Protein AF-A0A949CLM5-F1 (afdb_monomer)

Mean predicted aligned error: 12.23 Å

Foldseek 3Di:
DDDDDDPPDDDDDDDDADDPDPFFHWDAAPVRDIDTDGPPDDPLVVVCSVDPPNPRDPDDD

Solvent-accessible surface area (backbone atoms only — not comparable to full-atom values): 4455 Å² total; per-residue (Å²): 141,88,85,90,88,61,98,86,57,88,80,89,75,87,85,74,95,80,54,94,53,90,64,34,40,80,44,76,47,99,86,72,50,73,48,80,43,52,72,82,59,56,67,68,57,59,51,40,76,71,41,89,70,79,79,61,81,80,73,92,127

Secondary structure (DSSP, 8-state):
---S--SSS----------SSTTEEEEE-TTS-EEEEETT--HHHHHHHH-SS--S-----

Sequence (61 aa):
SREGRSTSLPTYAVVTSRSYHSGGVNILKMDGSVHFLASSIDRTVWHSLGSRAGGEVVGDH

Structure (mmCIF, N/CA/C/O backbone):
data_AF-A0A949CLM5-F1
#
_entry.id   AF-A0A949CLM5-F1
#
loop_
_atom_site.group_PDB
_atom_site.id
_atom_site.type_symbol
_atom_site.label_atom_id
_atom_site.label_alt_id
_atom_site.label_comp_id
_atom_site.label_asym_id
_atom_site.label_entity_id
_atom_site.label_seq_id
_atom_site.pdbx_PDB_ins_code
_atom_site.Cartn_x
_atom_site.Cartn_y
_atom_site.Cartn_z
_atom_site.occupancy
_atom_site.B_iso_or_equiv
_atom_site.auth_seq_id
_atom_site.auth_comp_id
_atom_site.auth_asym_id
_atom_site.auth_atom_id
_atom_site.pdbx_PDB_model_num
ATOM 1 N N . SER A 1 1 ? -3.686 10.573 -17.358 1.00 54.16 1 SER A N 1
ATOM 2 C CA . SER A 1 1 ? -2.394 11.220 -17.074 1.00 54.16 1 SER A CA 1
ATOM 3 C C . SER A 1 1 ? -2.357 12.544 -17.810 1.00 54.16 1 SER A C 1
ATOM 5 O O . SER A 1 1 ? 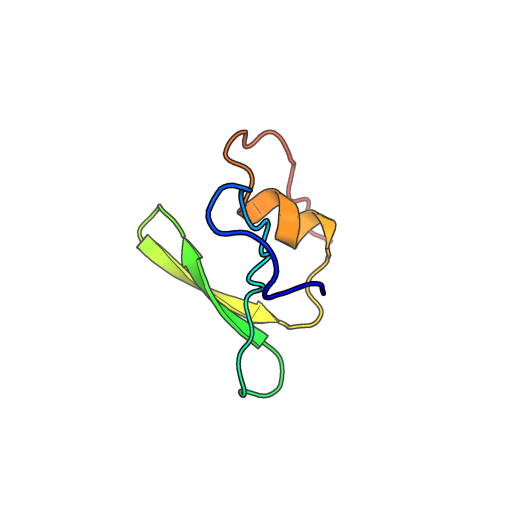-2.579 12.548 -19.017 1.00 54.16 1 SER A O 1
ATOM 7 N N . ARG A 1 2 ? -2.234 13.664 -17.095 1.00 54.81 2 ARG A N 1
ATOM 8 C CA . ARG A 1 2 ? -2.198 15.007 -17.687 1.00 54.81 2 ARG A CA 1
ATOM 9 C C . ARG A 1 2 ? -1.299 15.879 -16.808 1.00 54.81 2 ARG A C 1
ATOM 11 O O . ARG A 1 2 ? -1.783 16.605 -15.951 1.00 54.81 2 ARG A O 1
ATOM 18 N N . GLU A 1 3 ? 0.008 15.725 -16.970 1.00 59.41 3 GLU A N 1
ATOM 19 C CA . GLU A 1 3 ? 1.005 16.532 -16.263 1.00 59.41 3 GLU A CA 1
ATOM 20 C C . GLU A 1 3 ? 1.401 17.752 -17.114 1.00 59.41 3 GLU A C 1
ATOM 22 O O . GLU A 1 3 ? 1.565 17.635 -18.329 1.00 59.41 3 GLU A O 1
ATOM 27 N N . GLY A 1 4 ? 1.538 18.926 -16.479 1.00 59.44 4 GLY A N 1
ATOM 28 C CA . GLY A 1 4 ? 2.329 20.041 -17.023 1.00 59.44 4 GLY A CA 1
ATOM 29 C C . GLY A 1 4 ? 1.617 21.269 -17.616 1.00 59.44 4 GLY A C 1
ATOM 30 O O . GLY A 1 4 ? 2.211 21.918 -18.474 1.00 59.44 4 GLY A O 1
ATOM 31 N N . ARG A 1 5 ? 0.391 21.646 -17.211 1.00 58.31 5 ARG A N 1
ATOM 32 C CA . ARG A 1 5 ? -0.230 22.922 -17.660 1.00 58.31 5 ARG A CA 1
ATOM 33 C C . ARG A 1 5 ? -1.083 23.621 -16.590 1.00 58.31 5 ARG A C 1
ATOM 35 O O . ARG A 1 5 ? -2.298 23.647 -16.732 1.00 58.31 5 ARG A O 1
ATOM 42 N N . SER A 1 6 ? -0.472 24.168 -15.536 1.00 56.53 6 SER A N 1
ATOM 43 C CA . SER A 1 6 ? -0.928 25.384 -14.818 1.00 56.53 6 SER A CA 1
ATOM 44 C C . SER A 1 6 ? -0.228 25.510 -13.459 1.00 56.53 6 SER A C 1
ATOM 46 O O . SER A 1 6 ? -0.253 24.576 -12.665 1.00 56.53 6 SER A O 1
ATOM 48 N N . THR A 1 7 ? 0.350 26.679 -13.173 1.00 63.59 7 THR A N 1
ATOM 49 C CA . TH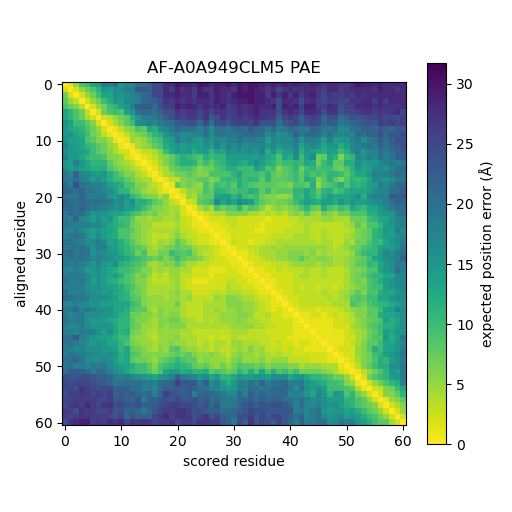R A 1 7 ? 0.985 27.033 -11.888 1.00 63.59 7 THR A CA 1
ATOM 50 C C . THR A 1 7 ? -0.036 27.275 -10.763 1.00 63.59 7 THR A C 1
ATOM 52 O O . THR A 1 7 ? 0.344 27.332 -9.600 1.00 63.59 7 THR A O 1
ATOM 55 N N . SER A 1 8 ? -1.329 27.428 -11.089 1.00 71.06 8 SER A N 1
ATOM 56 C CA . SER A 1 8 ? -2.391 27.778 -10.128 1.00 71.06 8 SER A CA 1
ATOM 57 C C . SER A 1 8 ? -3.454 26.698 -9.918 1.00 71.06 8 SER A C 1
ATOM 59 O O . SER A 1 8 ? -4.322 26.869 -9.063 1.00 71.06 8 SER A O 1
ATOM 61 N N . LEU A 1 9 ? -3.425 25.599 -10.681 1.00 69.94 9 LEU A N 1
ATOM 62 C CA . LEU A 1 9 ? -4.417 24.530 -10.552 1.00 69.94 9 LEU A CA 1
ATOM 63 C C . LEU A 1 9 ? -3.822 23.332 -9.803 1.00 69.94 9 LEU A C 1
ATOM 65 O O . LEU A 1 9 ? -2.718 22.895 -10.141 1.00 69.94 9 LEU A O 1
ATOM 69 N N . PRO A 1 10 ? -4.540 22.766 -8.815 1.00 66.06 10 PRO A N 1
ATOM 70 C CA . PRO A 1 10 ? -4.072 21.581 -8.116 1.00 66.06 10 PRO A CA 1
ATOM 71 C C . PRO A 1 10 ? -3.919 20.421 -9.105 1.00 66.06 10 PRO A C 1
ATOM 73 O O . PRO A 1 10 ? -4.851 20.055 -9.824 1.00 66.06 10 PRO A O 1
ATOM 76 N N . THR A 1 11 ? -2.722 19.837 -9.139 1.00 67.62 11 THR A N 1
ATOM 77 C CA . THR A 1 11 ? -2.478 18.586 -9.859 1.00 67.62 11 THR A CA 1
ATOM 78 C C . THR A 1 11 ? -2.917 17.434 -8.968 1.00 67.62 11 THR A C 1
ATOM 80 O O . THR A 1 11 ? -2.317 17.182 -7.926 1.00 67.62 11 THR A O 1
ATOM 83 N N . TYR A 1 12 ? -3.957 16.718 -9.385 1.00 71.56 12 TYR A N 1
ATOM 84 C CA . TYR A 1 12 ? -4.342 15.462 -8.752 1.00 71.56 12 TYR A CA 1
ATOM 85 C C . TYR A 1 12 ? -3.499 14.331 -9.345 1.00 71.56 12 TYR A C 1
ATOM 87 O O . TYR A 1 12 ? -3.740 13.889 -10.470 1.00 71.56 12 TYR A O 1
ATOM 95 N N . ALA A 1 13 ? -2.496 13.877 -8.595 1.00 64.81 13 ALA A N 1
ATOM 96 C CA . ALA A 1 13 ? -1.705 12.699 -8.927 1.00 64.81 13 ALA A CA 1
ATOM 97 C C . ALA A 1 13 ? -2.089 11.542 -7.999 1.00 64.81 13 ALA A C 1
ATOM 99 O O . ALA A 1 13 ? -2.104 11.688 -6.779 1.00 64.81 13 ALA A O 1
ATOM 100 N N . VAL A 1 14 ? -2.383 10.379 -8.583 1.00 63.31 14 VAL A N 1
ATOM 101 C CA . VAL A 1 14 ? -2.535 9.129 -7.832 1.00 63.31 14 VAL A CA 1
ATOM 102 C C . VAL A 1 14 ? -1.202 8.398 -7.905 1.00 63.31 14 VAL A C 1
ATOM 104 O O . VAL A 1 14 ? -0.853 7.833 -8.942 1.00 63.31 14 VAL A O 1
ATOM 107 N N . VAL A 1 15 ? -0.443 8.429 -6.811 1.00 69.88 15 VAL A N 1
ATOM 108 C CA . VAL A 1 15 ? 0.797 7.658 -6.683 1.00 69.88 15 VAL A CA 1
ATOM 109 C C . VAL A 1 15 ? 0.437 6.289 -6.121 1.00 69.88 15 VAL A C 1
ATOM 111 O O . VAL A 1 15 ? 0.146 6.136 -4.940 1.00 69.88 15 VAL A O 1
ATOM 114 N N . THR A 1 16 ? 0.402 5.287 -6.992 1.00 66.94 16 THR A N 1
ATOM 115 C CA . THR A 1 16 ? 0.128 3.897 -6.608 1.00 66.94 16 THR A CA 1
ATOM 116 C C . THR A 1 16 ? 1.377 3.245 -6.008 1.00 66.94 16 THR A C 1
ATOM 118 O O . THR A 1 16 ? 2.476 3.496 -6.509 1.00 66.94 16 THR A O 1
ATOM 121 N N . SER A 1 17 ? 1.231 2.348 -5.027 1.00 67.81 17 SER A N 1
ATOM 122 C CA . SER A 1 17 ? 2.343 1.507 -4.549 1.00 67.81 17 SER A CA 1
ATOM 123 C C . SER A 1 17 ? 2.838 0.589 -5.668 1.00 67.81 17 SER A C 1
ATOM 125 O O . SER A 1 17 ? 2.074 -0.212 -6.202 1.00 67.81 17 SER A O 1
ATOM 127 N N . ARG A 1 18 ? 4.113 0.720 -6.051 1.00 66.94 18 ARG A N 1
ATOM 128 C CA . ARG A 1 18 ? 4.756 -0.078 -7.107 1.00 66.94 18 ARG A CA 1
ATOM 129 C C . ARG A 1 18 ? 6.139 -0.516 -6.639 1.00 66.94 18 ARG A C 1
ATOM 131 O O . ARG A 1 18 ? 6.883 0.298 -6.101 1.00 66.94 18 ARG A O 1
ATOM 138 N N . SER A 1 19 ? 6.482 -1.777 -6.873 1.00 70.44 19 SER A N 1
ATOM 139 C CA . SER A 1 19 ? 7.815 -2.339 -6.636 1.00 70.44 19 SER A CA 1
ATOM 140 C C . SER A 1 19 ? 8.305 -3.003 -7.917 1.00 70.44 19 SER A C 1
ATOM 142 O O . SER A 1 19 ? 7.504 -3.550 -8.672 1.00 70.44 19 SER A O 1
ATOM 144 N N . TYR A 1 20 ? 9.616 -2.962 -8.157 1.00 70.38 20 TYR A N 1
ATOM 145 C CA . TYR A 1 20 ? 10.257 -3.732 -9.230 1.00 70.38 20 TYR A CA 1
ATOM 146 C C . TYR A 1 20 ? 10.444 -5.210 -8.858 1.00 70.38 20 TYR A C 1
ATOM 148 O O . TYR A 1 20 ? 10.861 -6.008 -9.693 1.00 70.38 20 TYR A O 1
ATOM 156 N N . HIS A 1 21 ? 10.149 -5.583 -7.609 1.00 63.75 21 HIS A N 1
ATOM 157 C CA . HIS A 1 21 ? 10.158 -6.972 -7.181 1.00 63.75 21 HIS A CA 1
ATOM 158 C C . HIS A 1 21 ? 8.970 -7.727 -7.784 1.00 63.75 21 HIS A C 1
ATOM 160 O O . HIS A 1 21 ? 7.832 -7.254 -7.748 1.00 63.75 21 HIS A O 1
ATOM 166 N N . SER A 1 22 ? 9.230 -8.916 -8.324 1.00 68.62 22 SER A N 1
ATOM 167 C CA . SER A 1 22 ? 8.190 -9.781 -8.869 1.00 68.62 22 SER A CA 1
ATOM 168 C C . SER A 1 22 ? 7.226 -10.206 -7.763 1.00 68.62 22 SER A C 1
ATOM 170 O O . SER A 1 22 ? 7.634 -10.846 -6.798 1.00 68.62 22 SER A O 1
ATOM 172 N N . GLY A 1 23 ? 5.945 -9.879 -7.924 1.00 76.50 23 GLY A N 1
ATOM 173 C CA . GLY A 1 23 ? 4.866 -10.473 -7.138 1.00 76.50 23 GLY A CA 1
ATOM 174 C C . GLY A 1 23 ? 4.282 -9.613 -6.023 1.00 76.50 23 GLY A C 1
ATOM 175 O O . GLY A 1 23 ? 3.243 -10.005 -5.507 1.00 76.50 23 GLY A O 1
ATOM 176 N N . GLY A 1 24 ? 4.847 -8.452 -5.666 1.00 85.81 24 GLY A N 1
ATOM 177 C CA . GLY A 1 24 ? 4.245 -7.625 -4.611 1.00 85.81 24 GLY A CA 1
ATOM 178 C C . GLY A 1 24 ? 5.043 -6.414 -4.135 1.00 85.81 24 GLY A C 1
ATOM 179 O O . GLY A 1 24 ? 6.103 -6.079 -4.666 1.00 85.81 24 GLY A O 1
ATOM 180 N N . VAL A 1 25 ? 4.509 -5.744 -3.114 1.00 85.19 25 VAL A N 1
ATOM 181 C CA . VAL A 1 25 ? 5.066 -4.542 -2.476 1.00 85.19 25 VAL A CA 1
ATOM 182 C C . VAL A 1 25 ? 5.136 -4.731 -0.958 1.00 85.19 25 VAL A C 1
ATOM 184 O O . VAL A 1 25 ? 4.254 -5.345 -0.366 1.00 85.19 25 VAL A O 1
ATOM 187 N N . ASN A 1 26 ? 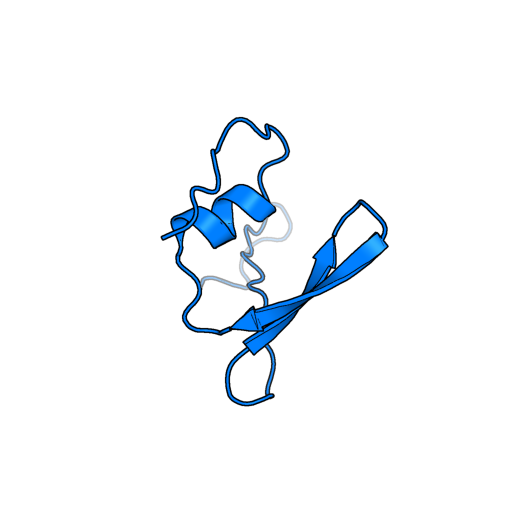6.162 -4.177 -0.310 1.00 87.62 26 ASN A N 1
ATOM 188 C CA . ASN A 1 26 ? 6.175 -4.059 1.150 1.00 87.62 26 ASN A CA 1
ATOM 189 C C . ASN A 1 26 ? 5.427 -2.784 1.549 1.00 87.62 26 ASN A C 1
ATOM 191 O O . ASN A 1 26 ? 5.691 -1.721 0.982 1.00 87.62 26 ASN A O 1
ATOM 195 N N . ILE A 1 27 ? 4.518 -2.884 2.515 1.00 86.44 27 ILE A N 1
ATOM 196 C CA . ILE A 1 27 ? 3.791 -1.744 3.077 1.00 86.44 27 ILE A CA 1
ATOM 197 C C . ILE A 1 27 ? 4.112 -1.577 4.560 1.00 86.44 27 ILE A C 1
ATOM 199 O O . ILE A 1 27 ? 4.307 -2.559 5.272 1.00 86.44 27 ILE A O 1
ATOM 203 N N . LEU A 1 28 ? 4.130 -0.326 5.017 1.00 86.00 28 LEU A N 1
ATOM 204 C CA . LEU A 1 28 ? 4.157 0.035 6.431 1.00 86.00 28 LEU A CA 1
ATOM 205 C C . LEU A 1 28 ? 2.756 0.499 6.831 1.00 86.00 28 LEU A C 1
ATOM 207 O O . LEU A 1 28 ? 2.198 1.402 6.202 1.00 86.00 28 LEU A O 1
ATOM 211 N N . LYS A 1 29 ? 2.196 -0.105 7.874 1.00 84.19 29 LYS A N 1
ATOM 212 C CA . LYS A 1 29 ? 0.940 0.330 8.485 1.00 84.19 29 LYS A CA 1
ATOM 213 C C . LYS A 1 29 ? 1.214 1.370 9.576 1.00 84.19 29 LYS A C 1
ATOM 215 O O . LYS A 1 29 ? 2.312 1.462 10.118 1.00 84.19 29 LYS A O 1
ATOM 220 N N . MET A 1 30 ? 0.195 2.158 9.918 1.00 81.06 30 MET A N 1
ATOM 221 C CA . MET A 1 30 ? 0.303 3.224 10.931 1.00 81.06 30 MET A CA 1
ATOM 222 C C . MET A 1 30 ? 0.526 2.702 12.363 1.00 81.06 30 MET A C 1
ATOM 224 O O . MET A 1 30 ? 0.870 3.479 13.245 1.00 81.06 30 MET A O 1
ATOM 228 N N . ASP A 1 31 ? 0.357 1.398 12.590 1.00 83.50 31 ASP A N 1
ATOM 229 C CA . ASP A 1 31 ? 0.710 0.692 13.830 1.00 83.50 31 ASP A CA 1
ATOM 230 C C . ASP A 1 31 ? 2.202 0.288 13.889 1.00 83.50 31 ASP A C 1
ATOM 232 O O . ASP A 1 31 ? 2.641 -0.314 14.866 1.00 83.50 31 ASP A O 1
ATOM 236 N N . GLY A 1 32 ? 2.990 0.617 12.858 1.00 83.44 32 GLY A N 1
ATOM 237 C CA . GLY A 1 32 ? 4.412 0.289 12.756 1.00 83.44 32 GLY A CA 1
ATOM 238 C C . GLY 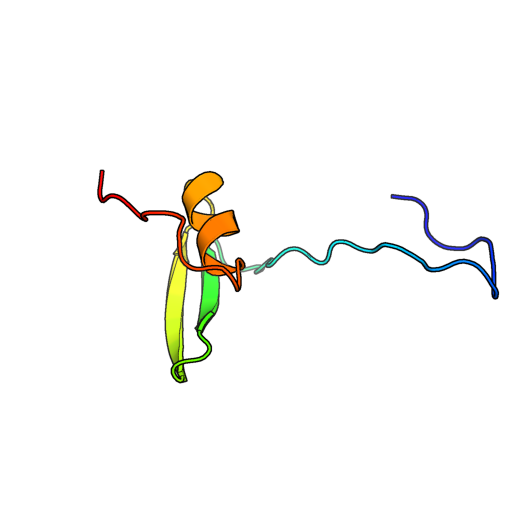A 1 32 ? 4.705 -1.104 12.192 1.00 83.44 32 GLY A C 1
ATOM 239 O O . GLY A 1 32 ? 5.873 -1.453 12.021 1.00 83.44 32 GLY A O 1
ATOM 240 N N . SER A 1 33 ? 3.680 -1.900 11.874 1.00 85.69 33 SER A N 1
ATOM 241 C CA . SER A 1 33 ? 3.859 -3.225 11.279 1.00 85.69 33 SER A CA 1
ATOM 242 C C . SER A 1 33 ? 4.185 -3.142 9.784 1.00 85.69 33 SER A C 1
ATOM 244 O O . SER A 1 33 ? 3.641 -2.313 9.047 1.00 85.69 33 SER A O 1
ATOM 246 N N . VAL A 1 34 ? 5.088 -4.014 9.326 1.00 87.38 34 VAL A N 1
ATOM 247 C CA . VAL A 1 34 ? 5.467 -4.138 7.912 1.00 87.38 34 VAL A CA 1
ATOM 248 C C . VAL A 1 34 ? 4.924 -5.448 7.364 1.00 87.38 34 VAL A C 1
ATOM 250 O O . VAL A 1 34 ? 5.171 -6.511 7.929 1.00 87.38 34 VAL A O 1
ATOM 253 N N . HIS A 1 35 ? 4.208 -5.370 6.246 1.00 85.94 35 HIS A N 1
ATOM 254 C CA . HIS A 1 35 ? 3.611 -6.526 5.585 1.00 85.94 35 HIS A CA 1
ATOM 255 C C . HIS A 1 35 ? 3.971 -6.545 4.102 1.00 85.94 35 HIS A C 1
ATOM 257 O O . HIS A 1 35 ? 3.966 -5.508 3.436 1.00 85.94 35 HIS A O 1
ATOM 263 N N . PHE A 1 36 ? 4.240 -7.734 3.569 1.00 86.75 36 PHE A N 1
ATOM 264 C CA . PHE A 1 36 ? 4.349 -7.942 2.131 1.00 86.75 36 PHE A CA 1
ATOM 265 C C . PHE A 1 36 ? 2.959 -8.215 1.556 1.00 86.75 36 PHE A C 1
ATOM 267 O O . PHE A 1 36 ? 2.276 -9.136 2.004 1.00 86.75 36 PHE A O 1
ATOM 274 N N . LEU A 1 37 ? 2.541 -7.426 0.569 1.00 86.44 37 LEU A N 1
ATOM 275 C CA . LEU A 1 37 ? 1.273 -7.603 -0.130 1.00 86.44 37 LEU A CA 1
ATOM 276 C C . LEU A 1 37 ? 1.519 -7.991 -1.579 1.00 86.44 37 LEU A C 1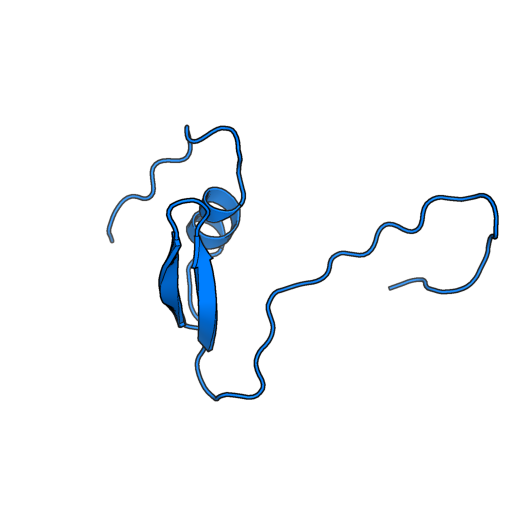
ATOM 278 O O . LEU A 1 37 ? 2.273 -7.329 -2.296 1.00 86.44 37 LEU A O 1
ATOM 282 N N . ALA A 1 38 ? 0.851 -9.060 -2.006 1.00 85.88 38 ALA A N 1
ATOM 283 C CA . ALA A 1 38 ? 0.948 -9.544 -3.369 1.00 85.88 38 ALA A CA 1
ATOM 284 C C . ALA A 1 38 ? 0.325 -8.549 -4.361 1.00 85.88 38 ALA A C 1
ATOM 286 O O . ALA A 1 38 ? -0.659 -7.876 -4.058 1.00 85.88 38 ALA A O 1
ATOM 287 N N . SER A 1 39 ? 0.837 -8.504 -5.590 1.00 83.25 39 SER A N 1
ATOM 288 C CA . SER A 1 39 ? 0.249 -7.701 -6.672 1.00 83.25 39 SER A CA 1
ATOM 289 C C . SER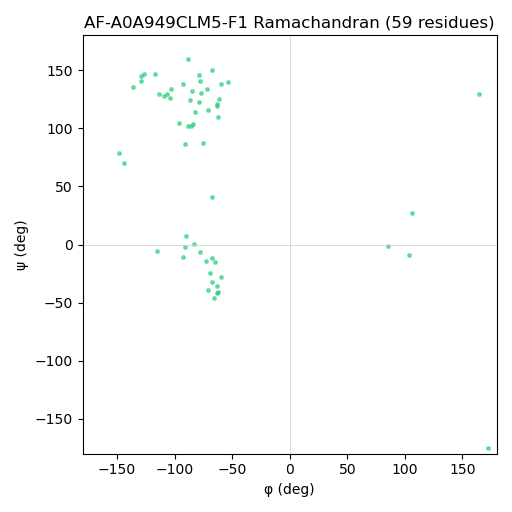 A 1 39 ? -1.149 -8.177 -7.085 1.00 83.25 39 SER A C 1
ATOM 291 O O . SER A 1 39 ? -1.851 -7.458 -7.788 1.00 83.25 39 SER A O 1
ATOM 293 N N . SER A 1 40 ? -1.537 -9.386 -6.673 1.00 86.25 40 SER A N 1
ATOM 294 C CA . SER A 1 40 ? -2.857 -9.987 -6.880 1.00 86.25 40 SER A CA 1
ATOM 295 C C . SER A 1 40 ? -3.858 -9.684 -5.760 1.00 86.25 40 SER A C 1
ATOM 297 O O . SER A 1 40 ? -4.922 -10.294 -5.742 1.00 86.25 40 SER A O 1
ATOM 299 N N . ILE A 1 41 ? -3.519 -8.808 -4.806 1.00 85.38 41 ILE A N 1
ATOM 300 C CA . ILE A 1 41 ? -4.427 -8.413 -3.724 1.00 85.38 41 ILE A CA 1
ATOM 301 C C . ILE A 1 41 ? -5.772 -7.919 -4.270 1.00 85.38 41 ILE A C 1
ATOM 303 O O . ILE A 1 41 ? -5.822 -7.187 -5.264 1.00 85.38 41 ILE A O 1
ATOM 307 N N . ASP A 1 42 ? -6.861 -8.300 -3.597 1.00 84.44 42 ASP A N 1
ATOM 308 C CA . ASP A 1 42 ? -8.189 -7.805 -3.936 1.00 84.44 42 ASP A CA 1
ATOM 309 C C . ASP A 1 42 ? -8.251 -6.276 -3.807 1.00 84.44 42 ASP A C 1
ATOM 311 O O . ASP A 1 42 ? -7.730 -5.669 -2.866 1.00 84.44 42 ASP A O 1
ATOM 315 N N . ARG A 1 43 ? -8.905 -5.633 -4.775 1.00 81.81 43 ARG A N 1
ATOM 316 C CA . ARG A 1 43 ? -8.940 -4.172 -4.848 1.0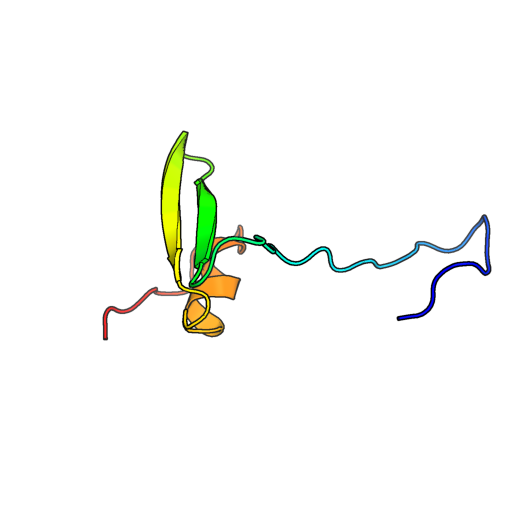0 81.81 43 ARG A CA 1
ATOM 317 C C . ARG A 1 43 ? -9.733 -3.550 -3.697 1.00 81.81 43 ARG A C 1
ATOM 319 O O . ARG A 1 43 ? -9.380 -2.461 -3.252 1.00 81.81 43 ARG A O 1
ATOM 326 N N . THR A 1 44 ? -10.768 -4.226 -3.211 1.00 83.56 44 THR A N 1
ATOM 327 C CA . THR A 1 44 ? -11.572 -3.785 -2.064 1.00 83.56 44 THR A CA 1
ATOM 328 C C . THR A 1 44 ? -10.720 -3.793 -0.805 1.00 83.56 44 THR A C 1
ATOM 330 O O . THR A 1 44 ? -10.668 -2.794 -0.095 1.00 83.56 44 THR A O 1
ATOM 333 N N . VAL A 1 45 ? -9.961 -4.871 -0.590 1.00 81.94 45 VAL A N 1
ATOM 334 C CA . VAL A 1 45 ? -9.015 -4.977 0.531 1.00 81.94 45 VAL A CA 1
ATOM 335 C C . VAL A 1 45 ? -7.903 -3.929 0.423 1.00 81.94 45 VAL A C 1
ATOM 337 O O . VAL A 1 45 ? -7.545 -3.289 1.406 1.00 81.94 45 VAL A O 1
ATOM 340 N N . TRP A 1 46 ? -7.357 -3.693 -0.773 1.00 84.06 46 TRP A N 1
ATOM 341 C CA . TRP A 1 46 ? -6.329 -2.664 -0.959 1.00 84.06 46 TRP A CA 1
ATOM 342 C C . TRP A 1 46 ? -6.838 -1.250 -0.637 1.00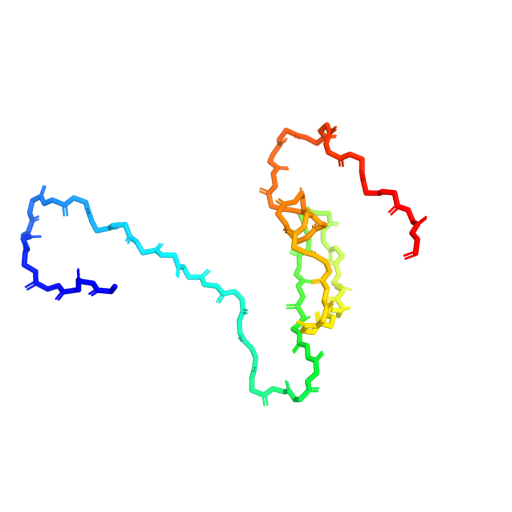 84.06 46 TRP A C 1
ATOM 344 O O . TRP A 1 46 ? -6.119 -0.455 -0.031 1.00 84.06 46 TRP A O 1
ATOM 354 N N . HIS A 1 47 ? -8.068 -0.919 -1.035 1.00 82.31 47 HIS A N 1
ATOM 355 C CA . HIS A 1 47 ? -8.662 0.385 -0.742 1.00 82.31 47 HIS A CA 1
ATOM 356 C C . HIS A 1 47 ? -9.008 0.553 0.739 1.00 82.31 47 HIS A C 1
ATOM 358 O O . HIS A 1 47 ? -8.724 1.618 1.296 1.00 82.31 47 HIS A O 1
ATOM 364 N N . SER A 1 48 ? -9.510 -0.498 1.390 1.00 80.12 48 SER A N 1
ATOM 365 C CA . SER A 1 48 ? -9.855 -0.454 2.811 1.00 80.12 48 SER A CA 1
ATOM 366 C C . SER A 1 48 ? -8.648 -0.206 3.706 1.00 80.12 48 SER A C 1
ATOM 368 O O . SER A 1 48 ? -8.739 0.572 4.656 1.00 80.12 48 SER A O 1
ATOM 370 N N . LEU A 1 49 ? -7.481 -0.753 3.351 1.00 79.06 49 LEU A N 1
ATOM 371 C CA . LEU A 1 49 ? -6.220 -0.508 4.061 1.00 79.06 49 LEU A CA 1
ATOM 372 C C . LEU A 1 49 ? -5.805 0.974 4.084 1.00 79.06 49 LEU A C 1
ATOM 374 O O . LEU A 1 49 ? -5.104 1.396 5.003 1.00 79.06 49 LEU A O 1
ATOM 378 N N . GLY A 1 50 ? -6.208 1.763 3.083 1.00 76.31 50 GLY A N 1
ATOM 379 C CA . GLY A 1 50 ? -5.929 3.201 3.003 1.00 76.31 50 GLY A CA 1
ATOM 380 C C . GLY A 1 50 ? -7.023 4.089 3.604 1.00 76.31 50 GLY A C 1
ATOM 381 O O . GLY A 1 50 ? -6.817 5.297 3.758 1.00 76.31 50 GLY A O 1
ATOM 382 N N . SER A 1 51 ? -8.185 3.521 3.934 1.00 71.75 51 SER A N 1
ATOM 383 C CA . SER A 1 51 ? -9.326 4.268 4.452 1.00 71.75 51 SER A CA 1
ATOM 384 C C . SER A 1 51 ? -9.140 4.579 5.938 1.00 71.75 51 SER A C 1
ATOM 386 O O . SER A 1 51 ? -8.976 3.697 6.775 1.00 71.75 51 SER A O 1
ATOM 388 N N . ARG A 1 52 ? -9.180 5.869 6.298 1.00 63.94 52 ARG A N 1
ATOM 389 C CA . ARG A 1 52 ? -9.140 6.313 7.707 1.00 63.94 52 ARG A CA 1
ATOM 390 C C . ARG A 1 52 ? -10.416 5.955 8.473 1.00 63.94 52 ARG A C 1
ATOM 392 O O . ARG A 1 52 ? -10.384 5.877 9.698 1.00 63.94 52 ARG A O 1
ATOM 399 N N . ALA A 1 53 ? -11.533 5.785 7.768 1.00 64.38 53 ALA A N 1
ATOM 400 C CA . ALA A 1 53 ? -12.795 5.346 8.341 1.00 64.38 53 ALA A CA 1
ATOM 401 C C . ALA A 1 53 ? -12.840 3.814 8.258 1.00 64.38 53 ALA A C 1
ATOM 403 O O . ALA A 1 53 ? -13.322 3.260 7.277 1.00 64.38 53 ALA A O 1
ATOM 404 N N . GLY A 1 54 ? -12.285 3.137 9.270 1.00 57.91 54 GLY A N 1
ATOM 405 C CA . GLY A 1 54 ? -12.106 1.677 9.340 1.00 57.91 54 GLY A CA 1
ATOM 406 C C . GLY A 1 54 ? -13.391 0.841 9.446 1.00 57.91 54 GLY A C 1
ATOM 407 O O . GLY A 1 54 ? -13.435 -0.104 10.225 1.00 57.91 54 GLY A O 1
ATOM 408 N N . GLY A 1 55 ? -14.446 1.200 8.711 1.00 57.94 55 GLY A N 1
ATOM 409 C CA . GLY A 1 55 ? -15.710 0.460 8.624 1.00 57.94 55 GLY A CA 1
ATOM 410 C C . GLY A 1 55 ? -15.756 -0.575 7.495 1.00 57.94 55 GLY A C 1
ATOM 411 O O . GLY A 1 55 ? -16.755 -1.272 7.343 1.00 57.94 55 GLY A O 1
ATOM 412 N N . GLU A 1 56 ? -14.700 -0.677 6.691 1.00 62.00 56 GLU A N 1
ATOM 413 C CA . GLU A 1 56 ? -14.600 -1.653 5.609 1.00 62.00 56 GLU A CA 1
ATOM 414 C C . GLU A 1 56 ? -14.064 -2.972 6.183 1.00 62.00 56 GLU A C 1
ATOM 416 O O . GLU A 1 56 ? -12.880 -3.108 6.491 1.00 62.00 56 GLU A O 1
ATOM 421 N N . VAL A 1 57 ? -14.966 -3.933 6.391 1.00 56.88 57 VAL A N 1
ATOM 422 C CA . VAL A 1 57 ? -14.639 -5.274 6.887 1.00 56.88 57 VAL A CA 1
ATOM 423 C C . VAL A 1 57 ? -13.731 -5.970 5.873 1.00 56.88 57 VAL A C 1
ATOM 425 O O . VAL A 1 57 ? -14.172 -6.347 4.790 1.00 56.88 57 VAL A O 1
ATOM 428 N N . VAL A 1 58 ? -12.462 -6.165 6.233 1.00 55.84 58 VAL A N 1
ATOM 429 C CA . VAL A 1 58 ? -11.568 -7.094 5.533 1.00 55.84 58 VAL A CA 1
ATOM 430 C C . VAL A 1 58 ? -11.982 -8.500 5.963 1.00 55.84 58 VAL A C 1
ATOM 432 O O . VAL A 1 58 ? -11.526 -9.011 6.982 1.00 55.84 58 VAL A O 1
ATOM 435 N N . GLY A 1 59 ? -12.956 -9.062 5.249 1.00 56.97 59 GLY A N 1
ATOM 436 C CA . GLY A 1 59 ? -13.374 -10.450 5.407 1.00 56.97 59 GLY A CA 1
ATOM 437 C C . GLY A 1 59 ? -12.377 -11.377 4.721 1.00 56.97 59 GLY A C 1
ATOM 438 O O . GLY A 1 59 ? -12.018 -11.144 3.569 1.00 56.97 59 GLY A O 1
ATOM 439 N N . ASP A 1 60 ? -11.935 -12.399 5.449 1.00 45.38 60 ASP A N 1
ATOM 440 C CA . ASP A 1 60 ? -11.052 -13.461 4.968 1.00 45.38 60 ASP A CA 1
ATOM 441 C C . ASP A 1 60 ? -11.836 -14.370 3.999 1.00 45.38 60 ASP A C 1
ATOM 443 O O . ASP 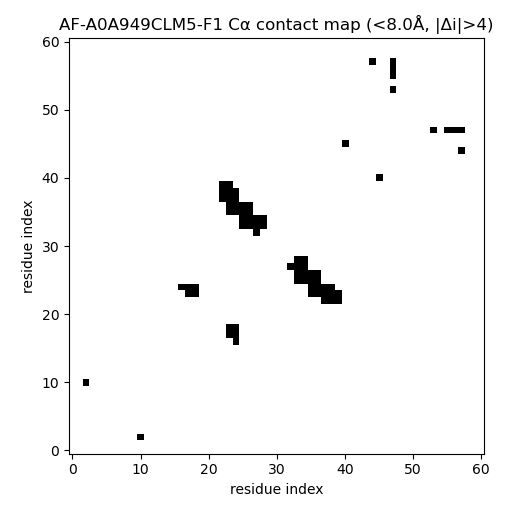A 1 60 ? -12.830 -14.988 4.393 1.00 45.38 60 ASP A O 1
ATOM 447 N N . HIS A 1 61 ? -11.426 -14.410 2.730 1.00 45.41 61 HIS A N 1
ATOM 448 C CA . HIS A 1 61 ? -11.739 -15.496 1.801 1.00 45.41 61 HIS A CA 1
ATOM 449 C C . HIS A 1 61 ? -10.468 -15.904 1.059 1.00 45.41 61 HIS A C 1
ATOM 451 O O . HIS A 1 61 ? -9.794 -15.003 0.508 1.00 45.41 61 HIS A O 1
#

Nearest PDB structures (foldseek):
  6x35-assembly1_B  TM=4.592E-01  e=4.803E+00  Sus scrofa
  8i9p-assembly1_CC  TM=4.103E-01  e=7.791E+00  Thermochaetoides thermophila DSM 1495

Radius of gyration: 15.23 Å; Cα contacts (8 Å, |Δi|>4): 37; chains: 1; bounding box: 26×43×32 Å

pLDDT: mean 72.3, std 11.91, range [45.38, 87.62]